Protein AF-A0A1A8PC18-F1 (afdb_monomer_lite)

pLDDT: mean 70.7, std 12.6, range [34.84, 87.25]

Secondary structure (DSSP, 8-state):
---GGG-S---SHHHHHHHHHHHHHHS-TTS---HHHHHHHHHHHHHHHHHHTTPPEEE-TTSPEEEEE-------TTHHHHHHHHHHHHH-

Radius of gyration: 16.01 Å; chains: 1; bounding box: 29×32×45 Å

Sequence (92 aa):
YICPFYLVFNKSTSDLESFHNHILMYASKRFSFTPPVYSARTKLAGLDYNYHLHRGELTKADGSHQYGTIKEPKTYKYISDLQFPILHSRML

Organism: NCBI:txid451742

Structure (mmCIF, N/CA/C/O backbone):
data_AF-A0A1A8PC18-F1
#
_entry.id   AF-A0A1A8PC18-F1
#
loop_
_atom_site.group_PDB
_atom_site.id
_atom_site.type_symbol
_atom_site.label_atom_id
_atom_site.label_alt_id
_atom_site.label_comp_id
_atom_site.label_asym_id
_atom_site.label_entity_id
_atom_site.label_seq_id
_atom_site.pdbx_PDB_ins_code
_atom_site.Cartn_x
_atom_site.Cartn_y
_atom_site.Cartn_z
_atom_site.occupancy
_atom_site.B_iso_or_equiv
_atom_site.auth_seq_id
_atom_site.auth_comp_id
_atom_site.auth_asym_id
_atom_site.auth_atom_id
_atom_site.pdbx_PDB_model_num
ATOM 1 N N . TYR A 1 1 ? 3.496 -4.211 16.170 1.00 34.84 1 TYR A N 1
ATOM 2 C CA . TYR A 1 1 ? 4.279 -5.161 15.357 1.00 34.84 1 TYR A CA 1
ATOM 3 C C . TYR A 1 1 ? 4.106 -4.845 13.880 1.00 34.84 1 TYR A C 1
ATOM 5 O O . TYR A 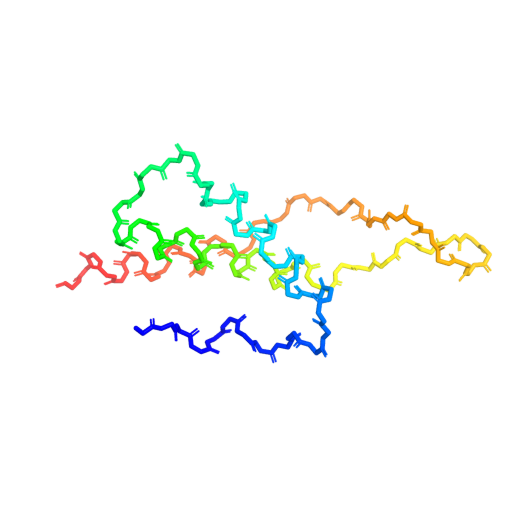1 1 ? 3.150 -5.289 13.255 1.00 34.84 1 TYR A O 1
ATOM 13 N N . ILE A 1 2 ? 4.992 -4.008 13.339 1.00 38.19 2 ILE A N 1
ATOM 14 C CA . ILE A 1 2 ? 5.121 -3.806 11.892 1.00 38.19 2 ILE A CA 1
ATOM 15 C C . ILE A 1 2 ? 5.827 -5.062 11.378 1.00 38.19 2 ILE A C 1
ATOM 17 O O . ILE A 1 2 ? 6.916 -5.386 11.839 1.00 38.19 2 ILE A O 1
ATOM 21 N N . CYS A 1 3 ? 5.142 -5.845 10.546 1.00 36.28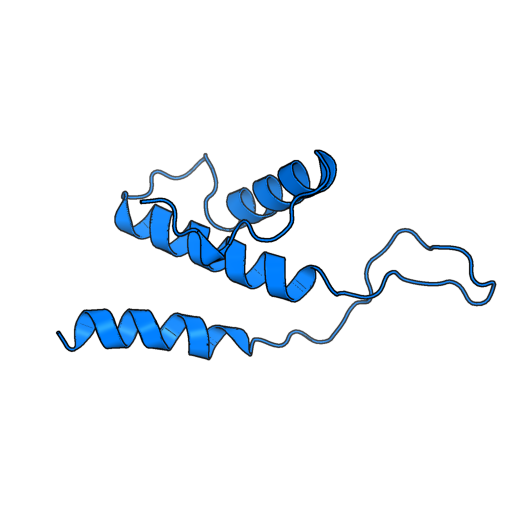 3 CYS A N 1
ATOM 22 C CA . CYS A 1 3 ? 5.649 -7.127 10.071 1.00 36.28 3 CYS A CA 1
ATOM 23 C C . CYS A 1 3 ? 6.907 -6.885 9.207 1.00 36.28 3 CYS A C 1
ATOM 25 O O . CYS A 1 3 ? 6.805 -6.156 8.219 1.00 36.28 3 CYS A O 1
ATOM 27 N N . PRO A 1 4 ? 8.069 -7.478 9.545 1.00 43.22 4 PRO A N 1
ATOM 28 C CA . PRO A 1 4 ? 9.348 -7.235 8.866 1.00 43.22 4 PRO A CA 1
ATOM 29 C C . PRO A 1 4 ? 9.402 -7.755 7.417 1.00 43.22 4 PRO A C 1
ATOM 31 O O . PRO A 1 4 ? 10.381 -7.521 6.719 1.00 43.22 4 PRO A O 1
ATOM 34 N N . PHE A 1 5 ? 8.347 -8.419 6.936 1.00 45.62 5 PHE A N 1
ATOM 35 C CA . PHE A 1 5 ? 8.294 -9.040 5.610 1.00 45.62 5 PHE A CA 1
ATOM 36 C C . PHE A 1 5 ? 8.162 -8.041 4.439 1.00 45.62 5 PHE A C 1
ATOM 38 O O . PHE A 1 5 ? 8.395 -8.410 3.295 1.00 45.62 5 PHE A O 1
ATOM 45 N N . TYR A 1 6 ? 7.795 -6.779 4.699 1.00 50.00 6 TYR A N 1
ATOM 46 C CA . TYR A 1 6 ? 7.453 -5.805 3.643 1.00 50.00 6 TYR A CA 1
ATOM 47 C C . TYR A 1 6 ? 8.478 -4.688 3.422 1.00 50.00 6 TYR A C 1
ATOM 49 O O . TYR A 1 6 ? 8.323 -3.896 2.501 1.00 50.00 6 TYR A O 1
ATOM 57 N N . LEU A 1 7 ? 9.524 -4.616 4.245 1.00 50.34 7 LEU A N 1
ATOM 58 C CA . LEU A 1 7 ? 10.559 -3.574 4.183 1.00 50.34 7 LEU A CA 1
ATOM 59 C C . LEU A 1 7 ? 11.863 -4.093 3.569 1.00 50.34 7 LEU A C 1
ATOM 61 O O . LEU A 1 7 ? 12.946 -3.681 3.970 1.00 50.34 7 LEU A O 1
ATOM 65 N N . VAL A 1 8 ? 11.788 -5.047 2.643 1.00 49.19 8 VAL A N 1
ATOM 66 C CA . VAL A 1 8 ? 12.994 -5.781 2.253 1.00 49.19 8 VAL A CA 1
ATOM 67 C C . VAL A 1 8 ? 13.988 -4.897 1.478 1.00 49.19 8 VAL A C 1
ATOM 69 O O . VAL A 1 8 ? 15.178 -5.073 1.696 1.00 49.19 8 VAL A O 1
ATOM 72 N N . PHE A 1 9 ? 13.599 -3.869 0.708 1.00 53.84 9 PHE A N 1
ATOM 73 C CA . PHE A 1 9 ? 14.600 -3.072 -0.035 1.00 53.84 9 PHE A CA 1
ATOM 74 C C . PHE A 1 9 ? 14.163 -1.651 -0.440 1.00 53.84 9 PHE A C 1
ATOM 76 O O . PHE A 1 9 ? 14.072 -1.363 -1.625 1.00 53.84 9 PHE A O 1
ATOM 83 N N . ASN A 1 10 ? 13.974 -0.715 0.495 1.00 53.41 10 ASN A N 1
ATOM 84 C CA . ASN A 1 10 ? 13.946 0.710 0.113 1.00 53.41 10 ASN A CA 1
ATOM 85 C C . ASN A 1 10 ? 15.340 1.303 0.340 1.00 53.41 10 ASN A C 1
ATOM 87 O O . ASN A 1 10 ? 15.671 1.758 1.434 1.00 53.41 10 ASN A O 1
ATOM 91 N N . LYS A 1 11 ? 16.198 1.187 -0.680 1.00 61.28 11 LYS A N 1
ATOM 92 C CA . LYS A 1 11 ? 17.596 1.659 -0.658 1.00 61.28 11 LYS A CA 1
ATOM 93 C C . LYS A 1 11 ? 17.685 3.176 -0.873 1.00 61.28 11 LYS A C 1
ATOM 95 O O . LYS A 1 11 ? 18.705 3.764 -0.523 1.00 61.28 11 LYS A O 1
ATOM 100 N N . SER A 1 12 ? 16.630 3.796 -1.413 1.00 67.94 12 SER A N 1
ATOM 101 C CA . SER A 1 12 ? 16.549 5.228 -1.710 1.00 67.94 12 SER A CA 1
ATOM 102 C C . SER A 1 12 ? 15.309 5.901 -1.098 1.00 67.94 12 SER A C 1
ATOM 104 O O . SER A 1 12 ? 14.299 5.257 -0.806 1.00 67.94 12 SER A O 1
ATOM 106 N N . THR A 1 13 ? 15.369 7.224 -0.910 1.00 76.12 13 THR A N 1
ATOM 107 C CA . THR A 1 13 ? 14.233 8.034 -0.428 1.00 76.12 13 THR A CA 1
ATOM 108 C C . THR A 1 13 ? 13.074 8.069 -1.427 1.00 76.12 13 THR A C 1
ATOM 110 O O . THR A 1 13 ? 11.919 8.151 -1.014 1.00 76.12 13 THR A O 1
ATOM 113 N N . SER A 1 14 ? 13.357 7.938 -2.726 1.00 74.88 14 SER A N 1
ATOM 114 C CA . SER A 1 14 ? 12.342 7.836 -3.781 1.00 74.88 14 SER A CA 1
ATOM 115 C C . SER A 1 14 ? 11.504 6.560 -3.687 1.00 74.88 14 SER A C 1
ATOM 117 O O . SER A 1 14 ? 10.299 6.605 -3.946 1.00 74.88 14 SER A O 1
ATOM 119 N N . ASP A 1 15 ? 12.102 5.444 -3.262 1.00 72.75 15 ASP A N 1
ATOM 120 C CA . ASP A 1 15 ? 11.373 4.180 -3.082 1.00 72.75 15 ASP A CA 1
ATOM 121 C C . ASP A 1 15 ? 10.407 4.278 -1.896 1.00 72.75 15 ASP A C 1
ATOM 123 O O . ASP A 1 15 ? 9.274 3.799 -1.949 1.00 72.75 15 ASP A O 1
ATOM 127 N N . LEU A 1 16 ? 10.827 4.971 -0.831 1.00 78.19 16 LEU A N 1
ATOM 128 C CA . LEU A 1 16 ? 9.989 5.212 0.341 1.00 78.19 16 LEU A CA 1
ATOM 129 C C . LEU A 1 16 ? 8.767 6.075 -0.004 1.00 78.19 16 LEU A C 1
ATOM 131 O O . LEU A 1 16 ? 7.654 5.760 0.416 1.00 78.19 16 LEU A O 1
ATOM 135 N N . GLU A 1 17 ? 8.967 7.140 -0.782 1.00 80.62 17 GLU A N 1
ATOM 136 C CA . GLU A 1 17 ? 7.884 8.028 -1.217 1.00 80.62 17 GLU A CA 1
ATOM 137 C C . GLU A 1 17 ? 6.901 7.286 -2.135 1.00 80.62 17 GLU A C 1
ATOM 139 O O . GLU A 1 17 ? 5.682 7.382 -1.977 1.00 80.62 17 GLU A O 1
ATOM 144 N N . SER A 1 18 ? 7.424 6.463 -3.047 1.00 79.69 18 SER A N 1
ATOM 145 C CA . SER A 1 18 ? 6.620 5.609 -3.930 1.00 79.69 18 SER A CA 1
ATOM 146 C C . SER A 1 18 ? 5.790 4.603 -3.132 1.00 79.69 18 SER A C 1
ATOM 148 O O . SER A 1 18 ? 4.588 4.458 -3.365 1.00 79.69 18 SER A O 1
ATOM 150 N N . PHE A 1 19 ? 6.389 3.977 -2.118 1.00 80.69 19 PHE A N 1
ATOM 151 C CA . PHE A 1 19 ? 5.681 3.081 -1.211 1.00 80.69 19 PHE A CA 1
ATOM 152 C C . PHE A 1 19 ? 4.611 3.808 -0.382 1.00 80.69 19 PHE A C 1
ATOM 154 O O . PHE A 1 19 ? 3.498 3.301 -0.222 1.00 80.69 19 PHE A O 1
ATOM 161 N N . HIS A 1 20 ? 4.900 5.018 0.110 1.00 83.75 20 HIS A N 1
ATOM 162 C CA . HIS A 1 20 ? 3.924 5.831 0.840 1.00 83.75 20 HIS A CA 1
ATOM 163 C C . HIS A 1 20 ? 2.709 6.175 -0.028 1.00 83.75 20 HIS A C 1
ATOM 165 O O . HIS A 1 20 ? 1.569 6.048 0.425 1.00 83.75 20 HIS A O 1
ATOM 171 N N . ASN A 1 21 ? 2.938 6.542 -1.289 1.00 84.94 21 ASN A N 1
ATOM 172 C CA . ASN A 1 21 ? 1.871 6.787 -2.257 1.00 84.94 21 ASN A CA 1
ATOM 173 C C . ASN A 1 21 ? 1.020 5.534 -2.499 1.00 84.94 21 ASN A C 1
ATOM 175 O O . ASN A 1 21 ? -0.209 5.624 -2.562 1.00 84.94 21 ASN A O 1
ATOM 179 N N . HIS A 1 22 ? 1.648 4.356 -2.534 1.00 83.25 22 HIS A N 1
ATOM 180 C CA . HIS A 1 22 ? 0.936 3.084 -2.642 1.00 83.25 22 HIS A CA 1
ATOM 181 C C . HIS A 1 22 ? 0.045 2.824 -1.424 1.00 83.25 22 HIS A C 1
ATOM 183 O O . HIS A 1 22 ? -1.132 2.501 -1.573 1.00 83.25 22 HIS A O 1
ATOM 189 N N . ILE A 1 23 ? 0.548 3.063 -0.208 1.00 85.94 23 ILE A N 1
ATOM 190 C CA . ILE A 1 23 ? -0.259 2.973 1.021 1.00 85.94 23 ILE A CA 1
ATOM 191 C C . ILE A 1 23 ? -1.452 3.929 0.964 1.00 85.94 23 ILE A C 1
ATOM 193 O O . ILE A 1 23 ? -2.560 3.522 1.304 1.00 85.94 23 ILE A O 1
ATOM 197 N N . LEU A 1 24 ? -1.264 5.174 0.517 1.00 86.88 24 LEU A N 1
ATOM 198 C CA . LEU A 1 24 ? -2.345 6.164 0.420 1.00 86.88 24 LEU A CA 1
ATOM 199 C C . LEU A 1 24 ? -3.477 5.727 -0.515 1.00 86.88 24 LEU A C 1
ATOM 201 O O . LEU A 1 24 ? -4.634 6.081 -0.273 1.00 86.88 24 LEU A O 1
ATOM 205 N N . MET A 1 25 ? -3.164 4.935 -1.541 1.00 85.38 25 MET A N 1
ATOM 206 C CA . MET A 1 25 ? -4.156 4.376 -2.456 1.00 85.38 25 MET A CA 1
ATOM 207 C C . MET A 1 25 ? -5.099 3.384 -1.758 1.00 85.38 25 MET A C 1
ATOM 209 O O . MET A 1 25 ? -6.307 3.394 -1.997 1.00 85.38 25 MET A O 1
ATOM 213 N N . TYR A 1 26 ? -4.569 2.557 -0.854 1.00 85.56 26 TYR A N 1
ATOM 214 C CA . TYR A 1 26 ? -5.340 1.540 -0.127 1.00 85.56 26 TYR A CA 1
ATOM 215 C C . TYR A 1 26 ? -5.889 2.041 1.217 1.00 85.56 26 TYR A C 1
ATOM 217 O O . TYR A 1 26 ? -6.952 1.597 1.659 1.00 85.56 26 TYR A O 1
ATOM 225 N N . ALA A 1 27 ? -5.195 2.969 1.872 1.00 86.19 27 ALA A N 1
ATOM 226 C CA . ALA A 1 27 ? -5.493 3.514 3.193 1.00 86.19 27 ALA A CA 1
ATOM 227 C C . ALA A 1 27 ? -5.393 5.049 3.175 1.00 86.19 27 ALA A C 1
ATOM 229 O O . ALA A 1 27 ? -4.499 5.657 3.764 1.00 86.19 27 ALA A O 1
ATOM 230 N N . SER A 1 28 ? -6.334 5.687 2.477 1.00 85.94 28 SER A N 1
ATOM 231 C CA . SER A 1 28 ? -6.380 7.147 2.365 1.00 85.94 28 SER A CA 1
ATOM 232 C C . SER A 1 28 ? -6.578 7.832 3.721 1.00 85.94 28 SER A C 1
ATOM 234 O O . SER A 1 28 ? -7.429 7.437 4.517 1.00 85.94 28 SER A O 1
ATOM 236 N N . LYS A 1 29 ? -5.850 8.938 3.934 1.00 83.31 29 LYS A N 1
ATOM 237 C CA . LYS A 1 29 ? -5.915 9.793 5.137 1.00 83.31 29 LYS A CA 1
ATOM 238 C C . LYS A 1 29 ? -7.300 10.410 5.388 1.00 83.31 29 LYS A C 1
ATOM 240 O O . LYS A 1 29 ? -7.548 10.921 6.472 1.00 83.31 29 LYS A O 1
ATOM 245 N N . ARG A 1 30 ? -8.192 10.393 4.390 1.00 85.56 30 ARG A N 1
ATOM 246 C CA . ARG A 1 30 ? -9.545 10.973 4.475 1.00 85.56 30 ARG A CA 1
ATOM 247 C C . ARG A 1 30 ? -10.563 10.062 5.163 1.00 85.56 30 ARG A C 1
ATOM 249 O O . ARG A 1 30 ? -11.669 10.510 5.438 1.00 85.56 30 ARG A O 1
ATOM 256 N N . PHE A 1 31 ? -10.210 8.803 5.417 1.00 82.06 31 PHE A N 1
ATOM 257 C CA . PHE A 1 31 ? -11.099 7.831 6.039 1.00 82.06 31 PHE A CA 1
ATOM 258 C C . PHE A 1 31 ? -10.539 7.367 7.380 1.00 82.06 31 PHE A C 1
ATOM 260 O O . PHE A 1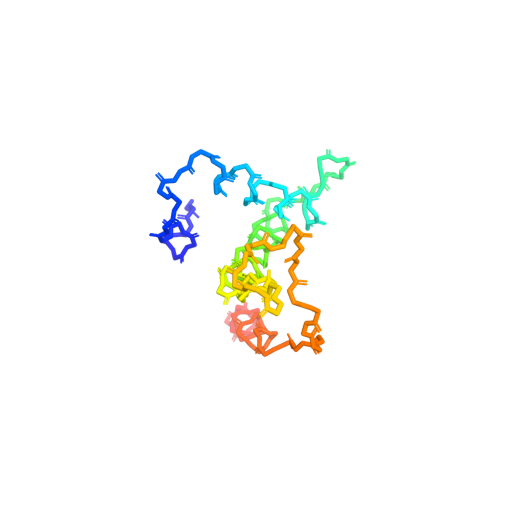 31 ? -9.359 7.040 7.503 1.00 82.06 31 PHE A O 1
ATOM 267 N N . SER A 1 32 ? -11.407 7.299 8.386 1.00 82.44 32 SER A N 1
ATOM 268 C CA . SER A 1 32 ? -11.072 6.721 9.683 1.00 82.44 32 SER A CA 1
ATOM 269 C C . SER A 1 32 ? -11.205 5.203 9.608 1.00 82.44 32 SER A C 1
ATOM 271 O O . SER A 1 32 ? -12.307 4.664 9.518 1.00 82.44 32 SER A O 1
ATOM 273 N N . PHE A 1 33 ? -10.074 4.505 9.635 1.00 82.19 33 PHE A N 1
ATOM 274 C CA . PHE A 1 33 ? -10.036 3.047 9.695 1.00 82.19 33 PHE A CA 1
ATOM 275 C C . PHE A 1 33 ? -9.811 2.581 11.129 1.00 82.19 33 PHE A C 1
ATOM 277 O O . PHE A 1 33 ? -9.013 3.163 11.864 1.00 82.19 33 PHE A O 1
ATOM 284 N N . THR A 1 34 ? -10.464 1.487 11.517 1.00 87.25 34 THR A N 1
ATOM 285 C CA . THR A 1 34 ? -10.113 0.808 12.764 1.00 87.25 34 THR A CA 1
ATOM 286 C C . THR A 1 34 ? -8.705 0.205 12.641 1.00 87.25 34 THR A C 1
ATOM 288 O O . THR A 1 34 ? -8.299 -0.184 11.538 1.00 87.25 34 THR A O 1
ATOM 291 N N . PRO A 1 35 ? -7.948 0.079 13.748 1.00 81.94 35 PRO A N 1
ATOM 292 C CA . PRO A 1 35 ? -6.600 -0.493 13.731 1.00 81.94 35 PRO A CA 1
ATOM 293 C C . PRO A 1 35 ? -6.448 -1.821 12.954 1.00 81.94 35 PRO A C 1
ATOM 295 O O . PRO A 1 35 ? -5.495 -1.931 12.174 1.00 81.94 35 PRO A O 1
ATOM 298 N N . PRO A 1 36 ? -7.362 -2.815 13.065 1.00 82.81 36 PRO A N 1
ATOM 299 C CA . PRO A 1 36 ? -7.244 -4.051 12.286 1.00 82.81 36 PRO A CA 1
ATOM 300 C C . PRO A 1 36 ? -7.444 -3.834 10.779 1.00 82.81 36 PRO A C 1
ATOM 302 O O . PRO A 1 36 ? -6.724 -4.421 9.971 1.00 82.81 36 PRO A O 1
ATOM 305 N N . VAL A 1 37 ? -8.372 -2.956 10.385 1.00 80.44 37 VAL A N 1
ATOM 306 C CA . VAL A 1 37 ? -8.652 -2.654 8.972 1.00 80.44 37 VAL A CA 1
ATOM 307 C C . VAL A 1 37 ? -7.489 -1.898 8.338 1.00 80.44 37 VAL A C 1
ATOM 309 O O . VAL A 1 37 ? -7.081 -2.219 7.221 1.00 80.44 37 VAL A O 1
ATOM 312 N N . TYR A 1 38 ? -6.918 -0.934 9.063 1.00 84.12 38 TYR A N 1
ATOM 313 C CA . TYR A 1 38 ? -5.727 -0.215 8.623 1.00 84.12 38 TYR A CA 1
ATOM 314 C C . TYR A 1 38 ? -4.548 -1.174 8.422 1.00 84.12 38 TYR A C 1
ATOM 316 O O . TYR A 1 38 ? -3.913 -1.160 7.371 1.00 84.12 38 TYR A O 1
ATOM 324 N N . SER A 1 39 ? -4.309 -2.083 9.376 1.00 81.50 39 SER A N 1
ATOM 325 C CA . SER A 1 39 ? -3.241 -3.083 9.264 1.00 81.50 39 SER A CA 1
ATOM 326 C C . SER A 1 39 ? -3.403 -3.982 8.035 1.00 81.50 39 SER A C 1
ATOM 328 O O . SER A 1 39 ? -2.431 -4.215 7.317 1.00 81.50 39 SER A O 1
ATOM 330 N N . ALA A 1 40 ? -4.619 -4.460 7.759 1.00 83.06 40 ALA A N 1
ATOM 331 C CA . ALA A 1 40 ? -4.893 -5.292 6.589 1.00 83.06 40 ALA A CA 1
ATOM 332 C C . ALA A 1 40 ? -4.651 -4.538 5.269 1.00 83.06 40 ALA A C 1
ATOM 334 O O . ALA A 1 40 ? -4.004 -5.068 4.367 1.00 83.06 40 ALA A O 1
ATOM 335 N N . ARG A 1 41 ? -5.107 -3.283 5.170 1.00 85.06 41 ARG A N 1
ATOM 336 C CA . ARG A 1 41 ? -4.921 -2.438 3.976 1.00 85.06 41 ARG A CA 1
ATOM 337 C C . ARG A 1 41 ? -3.453 -2.102 3.719 1.00 85.06 41 ARG A C 1
ATOM 339 O O . ARG A 1 41 ? -3.014 -2.165 2.577 1.00 85.06 41 ARG A O 1
ATOM 346 N N . THR A 1 42 ? -2.680 -1.821 4.764 1.00 84.00 42 THR A N 1
ATOM 347 C CA . THR A 1 42 ? -1.239 -1.559 4.628 1.00 84.00 42 THR A CA 1
ATOM 348 C C . THR A 1 42 ? -0.472 -2.808 4.184 1.00 84.00 42 THR A C 1
ATOM 350 O O . THR A 1 42 ? 0.442 -2.704 3.372 1.00 84.00 42 THR A O 1
ATOM 353 N N . LYS A 1 43 ? -0.865 -4.004 4.648 1.00 80.12 43 LYS A N 1
ATOM 354 C CA . LYS A 1 43 ? -0.290 -5.275 4.165 1.00 80.12 43 LYS A CA 1
ATOM 355 C C . LYS A 1 43 ? -0.605 -5.521 2.689 1.00 80.12 43 LYS A C 1
ATOM 357 O O . LYS A 1 43 ? 0.284 -5.901 1.937 1.00 80.12 43 LYS A O 1
ATOM 362 N N . LEU A 1 44 ? -1.846 -5.258 2.275 1.00 81.94 44 LEU A N 1
ATOM 363 C CA . LEU A 1 44 ? -2.263 -5.347 0.875 1.00 81.94 44 LEU A CA 1
ATOM 364 C C . LEU A 1 44 ? -1.443 -4.408 -0.020 1.00 81.94 44 LEU A C 1
ATOM 366 O O . LEU A 1 44 ? -0.932 -4.847 -1.046 1.00 81.94 44 LEU A O 1
ATOM 370 N N . ALA A 1 45 ? -1.258 -3.155 0.404 1.00 85.06 45 ALA A N 1
ATOM 371 C CA . ALA A 1 45 ? -0.406 -2.202 -0.303 1.00 85.06 45 ALA A CA 1
ATOM 372 C C . ALA A 1 45 ? 1.042 -2.708 -0.422 1.00 85.06 45 ALA A C 1
ATOM 374 O O . ALA A 1 45 ? 1.648 -2.592 -1.478 1.00 85.06 45 ALA A O 1
ATOM 375 N N . GLY A 1 46 ? 1.586 -3.328 0.628 1.00 80.56 46 GLY A N 1
ATOM 376 C CA . GLY A 1 46 ? 2.906 -3.963 0.592 1.00 80.56 46 GLY A CA 1
ATOM 377 C C . GLY A 1 46 ? 3.038 -5.068 -0.452 1.00 80.56 46 GLY A C 1
ATOM 378 O 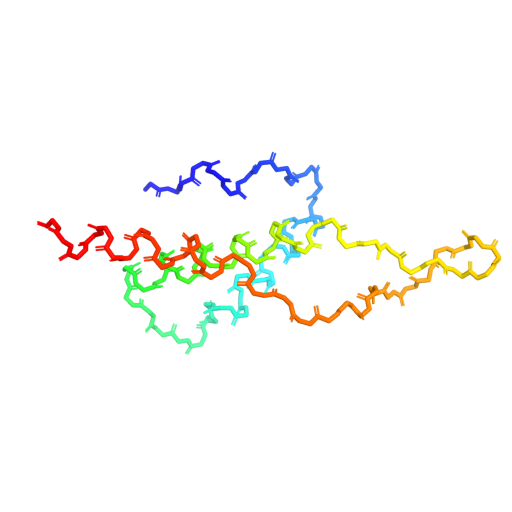O . GLY A 1 46 ? 4.003 -5.074 -1.213 1.00 80.56 46 GLY A O 1
ATOM 379 N N . LEU A 1 47 ? 2.074 -5.990 -0.512 1.00 79.25 47 LEU A N 1
ATOM 380 C CA . LEU A 1 47 ? 2.094 -7.082 -1.495 1.00 79.25 47 LEU A CA 1
ATOM 381 C C . LEU A 1 47 ? 2.007 -6.550 -2.919 1.00 79.25 47 LEU A C 1
ATOM 383 O O . LEU A 1 47 ? 2.766 -6.976 -3.786 1.00 79.25 47 LEU A O 1
ATOM 387 N N . ASP A 1 48 ? 1.102 -5.603 -3.138 1.00 79.19 48 ASP A N 1
ATOM 388 C CA . ASP A 1 48 ? 0.896 -5.010 -4.448 1.00 79.19 48 ASP A CA 1
ATOM 389 C C . ASP A 1 48 ? 2.132 -4.213 -4.890 1.00 79.19 48 ASP A C 1
ATOM 391 O O . ASP A 1 48 ? 2.583 -4.375 -6.018 1.00 79.19 48 ASP A O 1
ATOM 395 N N . TYR A 1 49 ? 2.754 -3.439 -3.995 1.00 79.06 49 TYR A N 1
ATOM 396 C CA . TYR A 1 49 ? 4.007 -2.732 -4.284 1.00 79.06 49 TYR A CA 1
ATOM 397 C C . TYR A 1 49 ? 5.132 -3.699 -4.672 1.00 79.06 49 TYR A C 1
ATOM 399 O O . TYR A 1 49 ? 5.765 -3.522 -5.709 1.00 79.06 49 TYR A O 1
ATOM 407 N N . ASN A 1 50 ? 5.333 -4.768 -3.895 1.00 77.44 50 ASN A N 1
ATOM 408 C CA . ASN A 1 50 ? 6.368 -5.766 -4.174 1.00 77.44 50 ASN A CA 1
ATOM 409 C C . ASN A 1 50 ? 6.143 -6.489 -5.511 1.00 77.44 50 ASN A C 1
ATOM 411 O O . ASN A 1 50 ? 7.103 -6.767 -6.225 1.00 77.44 50 ASN A O 1
ATOM 415 N N . TYR A 1 51 ? 4.887 -6.761 -5.878 1.00 73.62 51 TYR A N 1
ATOM 416 C CA . TYR A 1 51 ? 4.551 -7.354 -7.174 1.00 73.62 51 TYR A CA 1
ATOM 417 C C . TYR A 1 51 ? 4.873 -6.410 -8.347 1.00 73.62 51 TYR A C 1
ATOM 419 O O . TYR A 1 51 ? 5.257 -6.867 -9.422 1.00 73.62 51 TYR A O 1
ATOM 427 N N . HIS A 1 52 ? 4.754 -5.095 -8.142 1.00 71.56 52 HIS A N 1
ATOM 428 C CA . HIS A 1 52 ? 5.021 -4.079 -9.164 1.00 71.56 52 HIS A CA 1
ATOM 429 C C . HIS A 1 52 ? 6.473 -3.572 -9.184 1.00 71.56 52 HIS A C 1
ATOM 431 O O . HIS A 1 52 ? 6.867 -2.949 -10.167 1.00 71.56 52 HIS A O 1
ATOM 437 N N . LEU A 1 53 ? 7.283 -3.861 -8.160 1.00 69.44 53 LEU A N 1
ATOM 438 C CA . LEU A 1 53 ? 8.680 -3.414 -8.054 1.00 69.44 53 LEU A CA 1
ATOM 439 C C . LEU A 1 53 ? 9.559 -3.907 -9.221 1.00 69.44 53 LEU A C 1
ATOM 441 O O . LEU A 1 53 ? 10.521 -3.249 -9.598 1.00 69.44 53 LEU A O 1
ATOM 445 N N . HIS A 1 54 ? 9.224 -5.058 -9.809 1.00 63.75 54 HIS A N 1
ATOM 446 C CA . HIS A 1 54 ? 9.985 -5.673 -10.903 1.00 63.75 54 HIS A CA 1
ATOM 447 C C . HIS A 1 54 ? 9.412 -5.400 -12.297 1.00 63.75 54 HIS A C 1
ATOM 449 O O . HIS A 1 54 ? 9.821 -6.050 -13.261 1.00 63.75 54 HIS A O 1
ATOM 455 N N . ARG A 1 55 ? 8.457 -4.472 -12.438 1.00 65.81 55 ARG A N 1
ATOM 456 C CA . ARG A 1 55 ? 7.935 -4.128 -13.763 1.00 65.81 55 ARG A CA 1
ATOM 457 C C . ARG A 1 55 ? 9.042 -3.491 -14.596 1.00 65.81 55 ARG A C 1
ATOM 459 O O . ARG A 1 55 ? 9.635 -2.501 -14.180 1.00 65.81 55 ARG A O 1
ATOM 466 N N . GLY A 1 56 ? 9.296 -4.056 -15.775 1.00 59.41 56 GLY A N 1
ATOM 467 C CA . GLY A 1 56 ? 10.297 -3.529 -16.696 1.00 59.41 56 GLY A CA 1
ATOM 468 C C . GLY A 1 56 ? 10.004 -2.075 -17.073 1.00 59.41 56 GLY A C 1
ATOM 469 O O . GLY A 1 56 ? 8.853 -1.702 -17.337 1.00 59.41 56 GLY A O 1
ATOM 470 N N . GLU A 1 57 ? 11.051 -1.256 -17.094 1.00 61.16 57 GLU A N 1
ATOM 471 C CA . GLU A 1 57 ? 10.983 0.100 -17.628 1.00 61.16 57 GLU A CA 1
ATOM 472 C C . GLU A 1 57 ? 10.744 0.047 -19.140 1.00 61.16 57 GLU A C 1
ATOM 474 O O . GLU A 1 57 ? 11.289 -0.810 -19.845 1.00 61.16 57 GLU A O 1
ATOM 479 N N . LEU A 1 58 ? 9.912 0.955 -19.658 1.00 56.56 58 LEU A N 1
ATOM 480 C CA . LEU A 1 58 ? 9.718 1.058 -21.099 1.00 56.56 58 LEU A CA 1
ATOM 481 C C . LEU A 1 58 ? 11.024 1.517 -21.746 1.00 56.56 58 LEU A C 1
ATOM 483 O O . LEU A 1 58 ? 11.470 2.645 -21.555 1.00 56.56 58 LEU A O 1
ATOM 487 N N . THR A 1 59 ? 11.625 0.648 -22.547 1.00 58.00 59 THR A N 1
ATOM 488 C CA . THR A 1 59 ? 12.773 0.989 -23.387 1.00 58.00 59 THR A CA 1
ATOM 489 C C . THR A 1 59 ? 12.283 1.356 -24.780 1.00 58.00 59 THR A C 1
ATOM 491 O O . THR A 1 59 ? 11.425 0.688 -25.360 1.00 58.00 59 THR A O 1
ATOM 494 N N . LYS A 1 60 ? 12.805 2.456 -25.323 1.00 62.31 60 LYS A N 1
ATOM 495 C CA . LYS A 1 60 ? 12.567 2.830 -26.720 1.00 62.31 60 LYS A CA 1
ATOM 496 C C . LYS A 1 60 ? 13.325 1.888 -27.656 1.00 62.31 60 LYS A C 1
ATOM 498 O O . LYS A 1 60 ? 14.278 1.229 -27.250 1.00 62.31 60 LYS A O 1
ATOM 503 N N . ALA A 1 61 ? 12.957 1.897 -28.938 1.00 67.56 61 ALA A N 1
ATOM 504 C CA . ALA A 1 61 ? 13.666 1.151 -29.982 1.00 67.56 61 ALA A CA 1
ATOM 505 C C . ALA A 1 61 ? 15.156 1.543 -30.124 1.00 67.56 61 ALA A C 1
ATOM 507 O O . ALA A 1 61 ? 15.934 0.770 -30.670 1.00 67.56 61 ALA A O 1
ATOM 508 N N . ASP A 1 62 ? 15.552 2.717 -29.619 1.00 72.31 62 ASP A N 1
ATOM 509 C CA . ASP A 1 62 ? 16.938 3.206 -29.586 1.00 72.31 62 ASP A CA 1
ATOM 510 C C . ASP A 1 62 ? 17.711 2.820 -28.302 1.00 72.31 62 ASP A C 1
ATOM 512 O O . ASP A 1 62 ? 18.871 3.195 -28.149 1.00 72.31 62 ASP A O 1
ATOM 516 N N . GLY A 1 63 ? 17.086 2.091 -27.367 1.00 61.34 63 GLY A N 1
ATOM 517 C CA . GLY A 1 63 ? 17.676 1.711 -26.077 1.00 61.34 63 GLY A CA 1
ATOM 518 C C . GLY A 1 63 ? 17.630 2.795 -24.990 1.00 61.34 63 GLY A C 1
ATOM 519 O O . GLY A 1 63 ? 18.025 2.537 -23.852 1.00 61.34 63 GLY A O 1
ATOM 520 N N . SER A 1 64 ? 17.123 3.997 -25.281 1.00 66.19 64 SER A N 1
ATOM 521 C CA . SER A 1 64 ? 16.914 5.040 -24.273 1.00 66.19 64 SER A CA 1
ATOM 522 C C . SER A 1 64 ? 15.712 4.726 -23.377 1.00 66.19 64 SER A C 1
ATOM 524 O O . SER A 1 64 ? 14.714 4.135 -23.805 1.00 66.19 64 SER A O 1
ATOM 526 N N . HIS A 1 65 ? 15.814 5.123 -22.107 1.00 62.69 65 HIS A N 1
ATOM 527 C CA . HIS A 1 65 ? 14.763 4.904 -21.117 1.00 62.69 65 HIS A CA 1
ATOM 528 C C . HIS A 1 65 ? 13.593 5.842 -21.442 1.00 62.69 65 HIS A C 1
ATOM 530 O O . HIS A 1 65 ? 13.771 7.050 -21.627 1.00 62.69 65 HIS A O 1
ATOM 536 N N . GLN A 1 66 ? 12.391 5.290 -21.575 1.00 63.12 66 GLN A N 1
ATOM 537 C CA . GLN A 1 66 ? 11.172 6.056 -21.793 1.00 63.12 66 GLN A CA 1
ATOM 538 C C . GLN A 1 66 ? 10.451 6.223 -20.455 1.00 63.12 66 GLN A C 1
ATOM 540 O O . GLN A 1 66 ? 10.264 5.261 -19.715 1.00 63.12 66 GLN A O 1
ATOM 545 N N . TYR A 1 67 ? 10.012 7.446 -20.151 1.00 52.53 67 TYR A N 1
ATOM 546 C CA . TYR A 1 67 ? 9.178 7.694 -18.980 1.00 52.53 67 TYR A CA 1
ATOM 547 C C . TYR A 1 67 ? 7.824 6.995 -19.155 1.00 52.53 67 TYR A C 1
ATOM 549 O O . TYR A 1 67 ? 6.950 7.471 -19.880 1.00 52.53 67 TYR A O 1
ATOM 557 N N . GLY A 1 68 ? 7.671 5.846 -18.502 1.00 56.38 68 GLY A N 1
ATOM 558 C CA . GLY A 1 68 ? 6.439 5.071 -18.472 1.00 56.38 68 GLY A CA 1
ATOM 559 C C . GLY A 1 68 ? 6.689 3.615 -18.085 1.00 56.38 68 GLY A C 1
ATOM 560 O O . GLY A 1 68 ? 7.760 3.060 -18.311 1.00 56.38 68 GLY A O 1
ATOM 561 N N . THR A 1 69 ? 5.678 2.979 -17.506 1.00 58.31 69 THR A N 1
ATOM 562 C CA . THR A 1 69 ? 5.736 1.563 -17.127 1.00 58.31 69 THR A CA 1
ATOM 563 C C . THR A 1 69 ? 5.047 0.712 -18.187 1.00 58.31 69 THR A C 1
ATOM 565 O O . THR A 1 69 ? 4.003 1.109 -18.718 1.00 58.31 69 THR A O 1
ATOM 568 N N . ILE A 1 70 ? 5.583 -0.478 -18.474 1.00 64.69 70 ILE A N 1
ATOM 569 C CA . ILE A 1 70 ? 4.937 -1.431 -19.384 1.00 64.69 70 ILE A CA 1
ATOM 570 C C . ILE A 1 70 ? 3.526 -1.731 -18.859 1.00 64.69 70 ILE A C 1
ATOM 572 O O . ILE A 1 70 ? 3.340 -2.116 -17.702 1.00 64.69 70 ILE A O 1
ATOM 576 N N . LYS A 1 71 ? 2.507 -1.534 -19.705 1.00 62.75 71 LYS A N 1
ATOM 577 C CA . LYS A 1 71 ? 1.121 -1.900 -19.389 1.00 62.75 71 LYS A CA 1
ATOM 578 C C . LYS A 1 71 ? 0.963 -3.412 -19.521 1.00 62.75 71 LYS A C 1
ATOM 580 O O . LYS A 1 71 ? 0.523 -3.905 -20.553 1.00 62.75 71 LYS A O 1
ATOM 585 N N . GLU A 1 72 ? 1.325 -4.149 -18.481 1.00 67.06 72 GLU A N 1
ATOM 586 C CA . GLU A 1 72 ? 1.049 -5.587 -18.433 1.00 67.06 72 GLU A CA 1
ATOM 587 C C . GLU A 1 72 ? -0.442 -5.837 -18.154 1.00 67.06 72 GLU A C 1
ATOM 589 O O . GLU A 1 72 ? -1.087 -5.025 -17.468 1.00 67.06 72 GLU A O 1
ATOM 594 N N . PRO A 1 73 ? -1.004 -6.954 -18.656 1.00 72.44 73 PRO A N 1
ATOM 595 C CA . PRO A 1 73 ? -2.349 -7.378 -18.294 1.00 72.44 73 PRO A CA 1
ATOM 596 C C . PRO A 1 73 ? -2.483 -7.483 -16.772 1.00 72.44 73 PRO A C 1
ATOM 598 O O . PRO A 1 73 ? -1.558 -7.897 -16.075 1.00 72.44 73 PRO A O 1
ATOM 601 N N . LYS A 1 74 ? -3.647 -7.097 -16.242 1.00 68.56 74 LYS A N 1
ATOM 602 C CA . LYS A 1 74 ? -3.920 -7.179 -14.803 1.00 68.56 74 LYS A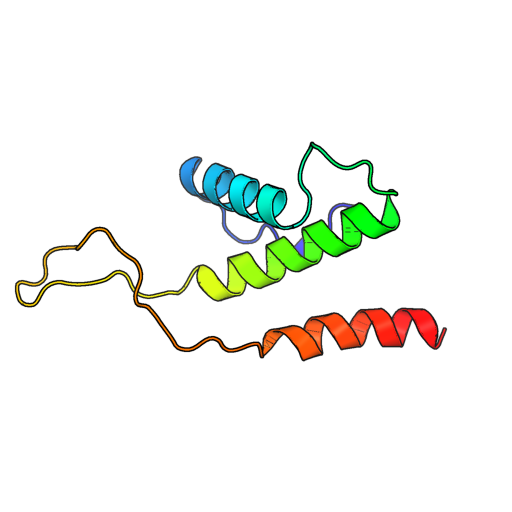 CA 1
ATOM 603 C C . LYS A 1 74 ? -3.902 -8.650 -14.380 1.00 68.56 74 LYS A C 1
ATOM 605 O O . LYS A 1 74 ? -4.745 -9.426 -14.821 1.00 68.56 74 LYS A O 1
ATOM 610 N N . THR A 1 75 ? -2.947 -9.024 -13.533 1.00 70.38 75 THR A N 1
ATOM 611 C CA . THR A 1 75 ? -2.838 -10.363 -12.941 1.00 70.38 75 THR A CA 1
ATOM 612 C C . THR A 1 75 ? -2.912 -10.234 -11.429 1.00 70.38 75 THR A C 1
ATOM 614 O O . THR A 1 75 ? -2.207 -9.427 -10.833 1.00 70.38 75 THR A O 1
ATOM 617 N N . TYR A 1 76 ? -3.775 -11.039 -10.817 1.00 72.88 76 TYR A N 1
ATOM 618 C CA . TYR A 1 76 ? -4.097 -10.964 -9.396 1.00 72.88 76 TYR A CA 1
ATOM 619 C C . TYR A 1 76 ? -3.586 -12.182 -8.617 1.00 72.88 76 TYR A C 1
ATOM 621 O O . TYR A 1 76 ? -4.239 -12.656 -7.689 1.00 72.88 76 TYR A O 1
ATOM 629 N N . LYS A 1 77 ? -2.427 -12.726 -9.006 1.00 72.44 77 LYS A N 1
ATOM 630 C CA . LYS A 1 77 ? -1.868 -13.953 -8.409 1.00 72.44 77 LYS A CA 1
ATOM 631 C C . LYS A 1 77 ? -1.667 -13.853 -6.892 1.00 72.44 77 LYS A C 1
ATOM 633 O O . LYS A 1 77 ? -1.841 -14.843 -6.203 1.00 72.44 77 LYS A O 1
ATOM 638 N N . TYR A 1 78 ? -1.406 -12.656 -6.371 1.00 71.81 78 TYR A N 1
ATOM 639 C CA . TYR A 1 78 ? -1.236 -12.399 -4.938 1.00 71.81 78 TYR A CA 1
ATOM 640 C C . TYR A 1 78 ? -2.554 -12.409 -4.127 1.00 71.81 78 TYR A C 1
ATOM 642 O O . TYR A 1 78 ? -2.521 -12.304 -2.902 1.00 71.81 78 TYR A O 1
ATOM 650 N N . ILE A 1 79 ? -3.732 -12.529 -4.765 1.00 74.06 79 ILE A N 1
ATOM 651 C CA . ILE A 1 79 ? -5.022 -12.614 -4.051 1.00 74.06 79 ILE A CA 1
ATOM 652 C C . ILE A 1 79 ? -5.126 -13.898 -3.227 1.00 74.06 79 ILE A C 1
ATOM 654 O O . ILE A 1 79 ? -5.651 -13.851 -2.115 1.00 74.06 79 ILE A O 1
ATOM 658 N N . SER A 1 80 ? -4.615 -15.028 -3.722 1.00 72.38 80 SER A N 1
ATOM 659 C CA . SER A 1 80 ? -4.600 -16.275 -2.945 1.00 72.38 80 SER A CA 1
ATOM 660 C C . SER A 1 80 ? -3.784 -16.118 -1.664 1.00 72.38 80 SER A C 1
ATOM 662 O O . SER A 1 80 ? -4.229 -16.526 -0.591 1.00 72.38 80 SER A O 1
ATOM 664 N N . ASP A 1 81 ? -2.645 -15.434 -1.762 1.00 72.19 81 ASP A N 1
ATOM 665 C CA . ASP A 1 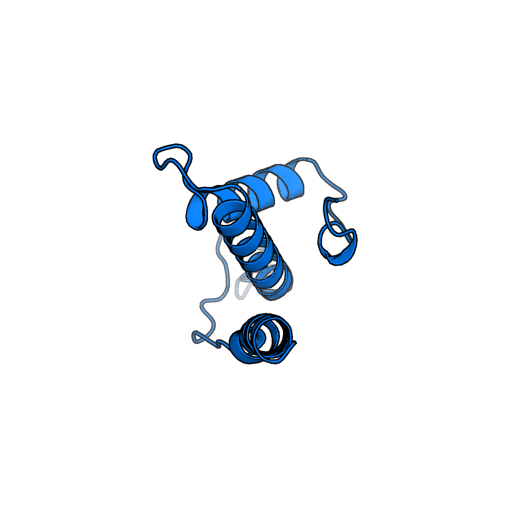81 ? -1.735 -15.187 -0.641 1.00 72.19 81 ASP A CA 1
ATOM 666 C C . ASP A 1 81 ? -2.347 -14.234 0.395 1.00 72.19 81 ASP A C 1
ATOM 668 O O . ASP A 1 81 ? -2.003 -14.287 1.573 1.00 72.19 81 ASP A O 1
ATOM 672 N N . LEU A 1 82 ? -3.294 -13.386 -0.020 1.00 69.81 82 LEU A N 1
ATOM 673 C CA . LEU A 1 82 ? -4.104 -12.543 0.864 1.00 69.81 82 LEU A CA 1
ATOM 674 C C . LEU A 1 82 ? -5.255 -13.305 1.518 1.00 69.81 82 LEU A C 1
ATOM 676 O O . LEU A 1 82 ? -5.558 -13.085 2.691 1.00 69.81 82 LEU A O 1
ATOM 680 N N . GLN A 1 83 ? -5.927 -14.176 0.766 1.00 73.75 83 GLN A N 1
ATOM 681 C CA . GLN A 1 83 ? -7.072 -14.941 1.256 1.00 73.75 83 GLN A CA 1
ATOM 682 C C . GLN A 1 83 ? -6.653 -15.999 2.275 1.00 73.75 83 GLN A C 1
ATOM 684 O O . GLN A 1 83 ? -7.343 -16.172 3.279 1.00 73.75 83 GLN A O 1
ATOM 689 N N . PHE A 1 84 ? -5.511 -16.655 2.058 1.00 76.00 84 PHE A N 1
ATOM 690 C CA . PHE A 1 84 ? -4.978 -17.685 2.948 1.00 76.00 84 PHE A CA 1
ATOM 691 C C . PHE A 1 84 ? -4.886 -17.240 4.424 1.00 76.00 84 PHE A C 1
ATOM 693 O O . PHE A 1 84 ? -5.518 -17.878 5.266 1.00 76.00 84 PHE A O 1
ATOM 700 N N . PRO A 1 85 ? -4.204 -16.133 4.784 1.00 70.19 85 PRO A N 1
ATOM 701 C CA . PRO A 1 85 ? -4.118 -15.690 6.174 1.00 70.19 85 PRO A CA 1
ATOM 702 C C . PRO A 1 85 ? -5.466 -15.228 6.741 1.00 70.19 85 PRO A C 1
ATOM 704 O O . PRO A 1 85 ? -5.719 -15.427 7.924 1.00 70.19 85 PRO A O 1
ATOM 707 N N . ILE A 1 86 ? -6.358 -14.653 5.924 1.00 70.50 86 ILE A N 1
ATOM 708 C CA . ILE A 1 86 ? -7.700 -14.241 6.376 1.00 70.50 86 ILE A CA 1
ATOM 709 C C . ILE A 1 86 ? -8.553 -15.461 6.738 1.00 70.50 86 ILE A C 1
ATOM 711 O O . ILE A 1 86 ? -9.257 -15.439 7.747 1.00 70.50 86 ILE A O 1
ATOM 715 N N . LEU A 1 87 ? -8.505 -16.511 5.915 1.00 70.75 87 LEU A N 1
ATOM 716 C CA . LEU A 1 87 ? -9.205 -17.770 6.167 1.00 70.75 87 LEU A CA 1
ATOM 717 C C . LEU A 1 87 ? -8.607 -18.495 7.374 1.00 70.75 87 LEU A C 1
ATOM 719 O O . LEU A 1 87 ? -9.350 -18.928 8.250 1.00 70.75 87 LEU A O 1
ATOM 723 N N . HIS A 1 88 ? -7.279 -18.542 7.470 1.00 72.69 88 HIS A N 1
ATOM 724 C CA . HIS A 1 88 ? -6.580 -19.151 8.599 1.00 72.69 88 HIS A CA 1
ATOM 725 C C . HIS A 1 88 ? -6.924 -18.466 9.932 1.00 72.69 88 HIS A C 1
ATOM 727 O O . HIS A 1 88 ? -7.173 -19.140 10.923 1.00 72.69 88 HIS A O 1
ATOM 733 N N . SER A 1 89 ? -7.011 -17.132 9.967 1.00 70.62 89 SER A N 1
ATOM 734 C CA . SER A 1 89 ? -7.432 -16.387 11.166 1.00 70.62 89 SER A CA 1
ATOM 735 C C . SER A 1 89 ? -8.916 -16.529 11.525 1.00 70.62 89 SER A C 1
ATOM 737 O O . SER A 1 89 ? -9.313 -16.034 12.572 1.00 70.62 89 SER A O 1
ATOM 739 N N . ARG A 1 90 ? -9.747 -17.124 10.660 1.00 68.56 90 ARG A N 1
ATOM 740 C CA . ARG A 1 90 ? -11.181 -17.362 10.909 1.00 68.56 90 ARG A CA 1
ATOM 741 C C . ARG A 1 90 ? -11.505 -18.797 11.320 1.00 68.56 90 ARG A C 1
ATOM 743 O O . ARG A 1 90 ? -12.591 -19.028 11.837 1.00 68.56 90 ARG A O 1
ATOM 750 N N . MET A 1 91 ? -10.617 -19.745 11.019 1.00 65.56 91 MET A N 1
ATOM 751 C CA . MET A 1 91 ? -10.770 -21.162 11.371 1.00 65.56 91 MET A CA 1
ATOM 752 C C . MET A 1 91 ? -10.195 -21.513 12.755 1.00 65.56 91 MET A C 1
ATOM 754 O O . MET A 1 91 ? -10.405 -22.632 13.217 1.00 65.56 91 MET A O 1
ATOM 758 N N . LEU A 1 92 ? -9.488 -20.578 13.396 1.00 49.03 92 LEU A N 1
ATOM 759 C CA . LEU A 1 92 ? -8.980 -20.652 14.770 1.00 49.03 92 LEU A CA 1
ATOM 760 C C . LEU A 1 92 ? -9.744 -19.663 15.653 1.00 49.03 92 LEU A C 1
ATOM 762 O O . LEU A 1 92 ? -9.963 -19.998 16.835 1.00 49.03 92 LEU A O 1
#

Foldseek 3Di:
DLDPPQPPDPPDPVLVVVLVVLLCVQPPPVDDDDPVSSSLSSVVSSVVSVVCVPFDFDADPVRDTDPDTPPDDDDDPCVVVSVVVVVVVVVD